Protein AF-A0A7Y4ZC62-F1 (afdb_monomer)

Structure (mmCIF, N/CA/C/O backbone):
data_AF-A0A7Y4ZC62-F1
#
_entry.id   AF-A0A7Y4ZC62-F1
#
loop_
_atom_site.group_PDB
_atom_site.id
_atom_site.type_symbol
_atom_site.label_atom_id
_atom_site.label_alt_id
_atom_site.label_comp_id
_atom_site.label_asym_id
_atom_site.label_entity_id
_atom_site.label_seq_id
_atom_site.pdbx_PDB_ins_code
_atom_site.Cartn_x
_atom_site.Cartn_y
_atom_site.Cartn_z
_atom_site.occupancy
_atom_site.B_iso_or_equiv
_atom_site.auth_seq_id
_atom_site.auth_comp_id
_atom_site.auth_asym_id
_atom_site.auth_atom_id
_atom_site.pdbx_PDB_model_num
ATOM 1 N N . MET A 1 1 ? 10.722 -0.224 -22.841 1.00 45.53 1 MET A N 1
ATOM 2 C CA . MET A 1 1 ? 11.298 -1.359 -22.096 1.00 45.53 1 MET A CA 1
ATOM 3 C C . MET A 1 1 ? 10.128 -2.051 -21.439 1.00 45.53 1 MET A C 1
ATOM 5 O O . MET A 1 1 ? 9.273 -1.354 -20.918 1.00 45.53 1 MET A O 1
ATOM 9 N N . GLY A 1 2 ? 9.984 -3.354 -21.665 1.00 55.03 2 GLY A N 1
ATOM 10 C CA . GLY A 1 2 ? 8.798 -4.094 -21.249 1.00 55.03 2 GLY A CA 1
ATOM 11 C C . GLY A 1 2 ? 8.825 -4.374 -19.753 1.00 55.03 2 GLY A C 1
ATOM 12 O O . GLY A 1 2 ? 9.871 -4.755 -19.238 1.00 55.03 2 GLY A O 1
ATOM 13 N N . TYR A 1 3 ? 7.675 -4.136 -19.126 1.00 63.03 3 TYR A N 1
ATOM 14 C CA . TYR A 1 3 ? 7.129 -4.804 -17.946 1.00 63.03 3 TYR A CA 1
ATOM 15 C C . TYR A 1 3 ? 7.927 -6.051 -17.520 1.00 63.03 3 TYR A C 1
ATOM 17 O O . TYR A 1 3 ? 8.081 -6.982 -18.310 1.00 63.03 3 TYR A O 1
ATOM 25 N N . ASP A 1 4 ? 8.459 -6.042 -16.295 1.00 78.12 4 ASP A N 1
ATOM 26 C CA . ASP A 1 4 ? 9.031 -7.238 -15.670 1.00 78.12 4 ASP A CA 1
ATOM 27 C C . ASP A 1 4 ? 8.012 -7.790 -14.669 1.00 78.12 4 ASP A C 1
ATOM 29 O O . ASP A 1 4 ? 8.010 -7.433 -13.485 1.00 78.12 4 ASP A O 1
ATOM 33 N N . ASP A 1 5 ? 7.109 -8.636 -15.173 1.00 83.75 5 ASP A N 1
ATOM 34 C CA . ASP A 1 5 ? 6.061 -9.327 -14.415 1.00 83.75 5 ASP A CA 1
ATOM 35 C C . ASP A 1 5 ? 6.651 -9.963 -13.151 1.00 83.75 5 ASP A C 1
ATOM 37 O O . ASP A 1 5 ? 6.069 -9.868 -12.074 1.00 83.75 5 ASP A O 1
ATOM 41 N N . ALA A 1 6 ? 7.858 -10.533 -13.246 1.00 89.19 6 ALA A N 1
ATOM 42 C CA . ALA A 1 6 ? 8.510 -11.214 -12.134 1.00 89.19 6 ALA A CA 1
ATOM 43 C C . ALA A 1 6 ? 8.927 -10.246 -11.015 1.00 89.19 6 ALA A C 1
ATOM 45 O O . ALA A 1 6 ? 8.938 -10.617 -9.835 1.00 89.19 6 ALA A O 1
ATOM 46 N N . VAL A 1 7 ? 9.265 -8.994 -11.345 1.00 89.56 7 VAL A N 1
ATOM 47 C CA . VAL A 1 7 ? 9.499 -7.954 -10.333 1.00 89.56 7 VAL A CA 1
ATOM 48 C C . VAL A 1 7 ? 8.198 -7.620 -9.619 1.00 89.56 7 VAL A C 1
ATOM 50 O O . VAL A 1 7 ? 8.184 -7.598 -8.390 1.00 89.56 7 VAL A O 1
ATOM 53 N N . ILE A 1 8 ? 7.106 -7.412 -10.349 1.00 91.31 8 ILE A N 1
ATOM 54 C CA . ILE A 1 8 ? 5.817 -7.050 -9.747 1.00 91.31 8 ILE A CA 1
ATOM 55 C C . ILE A 1 8 ? 5.265 -8.187 -8.901 1.00 91.31 8 ILE A C 1
ATOM 57 O O . ILE A 1 8 ? 4.900 -7.952 -7.753 1.00 91.31 8 ILE A O 1
ATOM 61 N N . GLU A 1 9 ? 5.289 -9.420 -9.401 1.00 92.81 9 GLU A N 1
ATOM 62 C CA . GLU A 1 9 ? 4.885 -10.603 -8.642 1.00 92.81 9 GLU A CA 1
ATOM 63 C C . GLU A 1 9 ? 5.671 -10.721 -7.330 1.00 92.81 9 GLU A C 1
ATOM 65 O O . GLU A 1 9 ? 5.086 -10.963 -6.273 1.00 92.81 9 GLU A O 1
ATOM 70 N N . ARG A 1 10 ? 6.990 -10.471 -7.354 1.00 94.19 10 ARG A N 1
ATOM 71 C CA . ARG A 1 10 ? 7.823 -10.457 -6.141 1.00 94.19 10 ARG A CA 1
ATOM 72 C C . ARG A 1 10 ? 7.401 -9.355 -5.167 1.00 94.19 10 ARG A C 1
ATOM 74 O O . ARG A 1 10 ? 7.325 -9.610 -3.961 1.00 94.19 10 ARG A O 1
ATOM 81 N N . ILE A 1 11 ? 7.148 -8.145 -5.668 1.00 95.31 11 ILE A N 1
ATOM 82 C CA . ILE A 1 11 ? 6.700 -7.007 -4.855 1.00 95.31 11 ILE A CA 1
ATOM 83 C C . ILE A 1 11 ? 5.340 -7.312 -4.224 1.00 95.31 11 ILE A C 1
ATOM 85 O O . ILE A 1 11 ? 5.209 -7.210 -3.005 1.00 95.31 11 ILE A O 1
ATOM 89 N N . LEU A 1 12 ? 4.360 -7.756 -5.014 1.00 96.38 12 LEU A N 1
ATOM 90 C CA . LEU A 1 12 ? 3.009 -8.076 -4.552 1.00 96.38 12 LEU A CA 1
ATOM 91 C C . LEU A 1 12 ? 3.003 -9.238 -3.557 1.00 96.38 12 LEU A C 1
ATOM 93 O O . LEU A 1 12 ? 2.353 -9.144 -2.518 1.00 96.38 12 LEU A O 1
ATOM 97 N N . ALA A 1 13 ? 3.790 -10.291 -3.792 1.00 97.12 13 ALA A N 1
ATOM 98 C CA . ALA A 1 13 ? 3.932 -11.392 -2.841 1.00 97.12 13 ALA A CA 1
ATOM 99 C C . ALA A 1 13 ? 4.474 -10.906 -1.488 1.00 97.12 13 ALA A C 1
ATOM 101 O O . ALA A 1 13 ? 4.008 -11.327 -0.422 1.00 97.12 13 ALA A O 1
ATOM 102 N N . LYS A 1 14 ? 5.450 -9.991 -1.504 1.00 98.06 14 LYS A N 1
ATOM 103 C CA . LYS A 1 14 ? 6.031 -9.460 -0.272 1.00 98.06 14 LYS A CA 1
ATOM 104 C C . LYS A 1 14 ? 5.110 -8.461 0.430 1.00 98.06 14 LYS A C 1
ATOM 106 O O . LYS A 1 14 ? 5.017 -8.517 1.655 1.00 98.06 14 LYS A O 1
ATOM 111 N N . VAL A 1 15 ? 4.388 -7.629 -0.319 1.00 97.94 15 VAL A N 1
ATOM 112 C CA . VAL A 1 15 ? 3.308 -6.778 0.204 1.00 97.94 15 VAL A CA 1
ATOM 113 C C . VAL A 1 15 ? 2.241 -7.637 0.870 1.00 97.94 15 VAL A C 1
ATOM 115 O O . VAL A 1 15 ? 1.927 -7.395 2.032 1.00 97.94 15 VAL A O 1
ATOM 118 N N . GLY A 1 16 ? 1.775 -8.696 0.204 1.00 98.06 16 GLY A N 1
ATOM 119 C CA . GLY A 1 16 ? 0.831 -9.656 0.770 1.00 98.06 16 GLY A CA 1
ATOM 120 C C . GLY A 1 16 ? 1.341 -10.284 2.066 1.00 98.06 16 GLY A C 1
ATOM 121 O O . GLY A 1 16 ? 0.607 -10.371 3.044 1.00 98.06 16 GLY A O 1
ATOM 122 N N . SER A 1 17 ? 2.628 -10.638 2.136 1.00 98.25 17 SER A N 1
ATOM 123 C CA . SER A 1 17 ? 3.241 -11.145 3.370 1.00 98.25 17 SER A CA 1
ATOM 124 C C . SER A 1 17 ? 3.285 -10.113 4.505 1.00 98.25 17 SER A C 1
ATOM 126 O O . SER A 1 17 ? 3.113 -10.506 5.656 1.00 98.25 17 SER A O 1
ATOM 128 N N . ILE A 1 18 ? 3.540 -8.830 4.222 1.00 98.19 18 ILE A N 1
ATOM 129 C CA . ILE A 1 18 ? 3.570 -7.756 5.237 1.00 98.19 18 ILE A CA 1
ATOM 130 C C . ILE A 1 18 ? 2.152 -7.426 5.717 1.00 98.19 18 ILE A C 1
ATOM 132 O O . ILE A 1 18 ? 1.935 -7.208 6.913 1.00 98.19 18 ILE A O 1
ATOM 136 N N . ALA A 1 19 ? 1.206 -7.405 4.779 1.00 97.56 19 ALA A N 1
ATOM 137 C CA . ALA A 1 19 ? -0.202 -7.099 4.984 1.00 97.56 19 ALA A CA 1
ATOM 138 C C . ALA A 1 19 ? -1.028 -8.303 5.465 1.00 97.56 19 ALA A C 1
ATOM 140 O O . ALA A 1 19 ? -2.215 -8.148 5.729 1.00 97.56 19 ALA A O 1
ATOM 141 N N . ASN A 1 20 ? -0.417 -9.478 5.654 1.00 97.44 20 ASN A N 1
ATOM 142 C CA . ASN A 1 20 ? -1.049 -10.629 6.297 1.00 97.44 20 ASN A CA 1
ATOM 143 C C . ASN A 1 20 ? -1.225 -10.379 7.808 1.00 97.44 20 ASN A C 1
ATOM 145 O O . ASN A 1 20 ? -0.515 -10.938 8.647 1.00 97.44 20 ASN A O 1
ATOM 149 N N . ARG A 1 21 ? -2.142 -9.470 8.146 1.00 96.62 21 ARG A N 1
ATOM 150 C CA . ARG A 1 21 ? -2.459 -9.015 9.500 1.00 96.62 21 ARG A CA 1
ATOM 151 C C . ARG A 1 21 ? -3.974 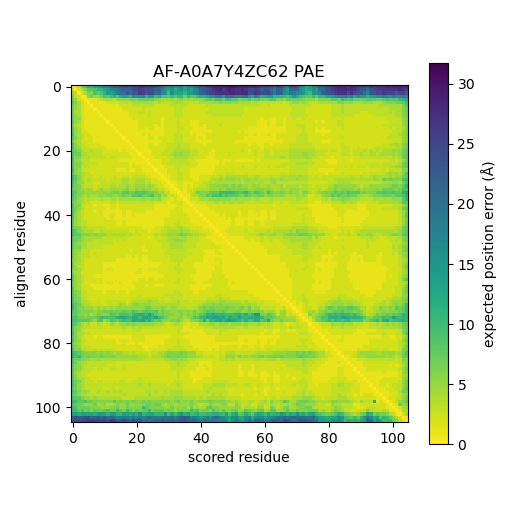-9.019 9.694 1.00 96.62 21 ARG A C 1
ATOM 153 O O . ARG A 1 21 ? -4.685 -8.682 8.752 1.00 96.62 21 ARG A O 1
ATOM 160 N N . PRO A 1 22 ? -4.478 -9.267 10.917 1.00 96.56 22 PRO A N 1
ATOM 161 C CA . PRO A 1 22 ? -5.916 -9.220 11.205 1.00 96.56 22 PRO A CA 1
ATOM 162 C C . PRO A 1 22 ? -6.593 -7.880 10.887 1.00 96.56 22 PRO A C 1
ATOM 164 O O . PRO A 1 22 ? -7.805 -7.834 10.733 1.00 96.56 22 PRO A O 1
ATOM 167 N N . VAL A 1 23 ? -5.828 -6.788 10.792 1.00 96.56 23 VAL A N 1
ATOM 168 C CA . VAL A 1 23 ? -6.337 -5.452 10.448 1.00 96.56 23 VAL A CA 1
ATOM 169 C C . VAL A 1 23 ? -6.682 -5.304 8.956 1.00 96.56 23 VAL A C 1
ATOM 171 O O . VAL A 1 23 ? -7.438 -4.407 8.587 1.00 96.56 23 VAL A O 1
ATOM 174 N N . VAL A 1 24 ? -6.155 -6.174 8.088 1.00 98.00 24 VAL A N 1
ATOM 175 C CA . VAL A 1 24 ? -6.363 -6.128 6.634 1.00 98.00 24 VAL A CA 1
ATOM 176 C C . VAL A 1 24 ? -7.498 -7.067 6.244 1.00 98.00 24 VAL A C 1
ATOM 178 O O . VAL A 1 24 ? -7.521 -8.232 6.637 1.00 98.00 24 VAL A O 1
ATOM 181 N N . ARG A 1 25 ? -8.440 -6.550 5.459 1.00 97.88 25 ARG A N 1
ATOM 182 C CA . ARG A 1 25 ? -9.557 -7.307 4.893 1.00 97.88 25 ARG A CA 1
ATOM 183 C C . ARG A 1 25 ? -9.169 -7.950 3.569 1.00 97.88 25 ARG A C 1
ATOM 185 O O . ARG A 1 25 ? -9.384 -9.140 3.369 1.00 97.88 25 ARG A O 1
ATOM 192 N N . ASP A 1 26 ? -8.617 -7.142 2.672 1.00 97.62 26 ASP A N 1
ATOM 193 C CA . ASP A 1 26 ? -8.222 -7.548 1.331 1.00 97.62 26 ASP A CA 1
ATOM 194 C C . ASP A 1 26 ? -7.170 -6.578 0.758 1.00 97.62 26 ASP A C 1
ATOM 196 O O . ASP A 1 26 ? -6.908 -5.504 1.314 1.00 97.62 26 ASP A O 1
ATOM 200 N N . ILE A 1 27 ? -6.528 -7.010 -0.325 1.00 97.75 27 ILE A N 1
ATOM 201 C CA . ILE A 1 27 ? -5.515 -6.255 -1.060 1.00 97.75 27 ILE A CA 1
ATOM 202 C C . ILE A 1 27 ? -5.933 -6.272 -2.526 1.00 97.75 27 ILE A C 1
ATOM 204 O O . ILE A 1 27 ? -6.209 -7.339 -3.074 1.00 97.75 27 ILE A O 1
ATOM 208 N N . GLU A 1 28 ? -5.953 -5.102 -3.149 1.00 97.50 28 GLU A N 1
ATOM 209 C CA . GLU A 1 28 ? -6.165 -4.941 -4.584 1.00 97.50 28 GLU A CA 1
ATOM 210 C C . GLU A 1 28 ? -4.898 -4.355 -5.206 1.00 97.50 28 GLU A C 1
ATOM 212 O O . GLU A 1 28 ? -4.243 -3.494 -4.613 1.00 97.50 28 GLU A O 1
ATOM 217 N N . ASP A 1 29 ? -4.572 -4.778 -6.419 1.00 94.88 29 ASP A N 1
ATOM 218 C CA . ASP A 1 29 ? -3.475 -4.218 -7.193 1.00 94.88 29 ASP A 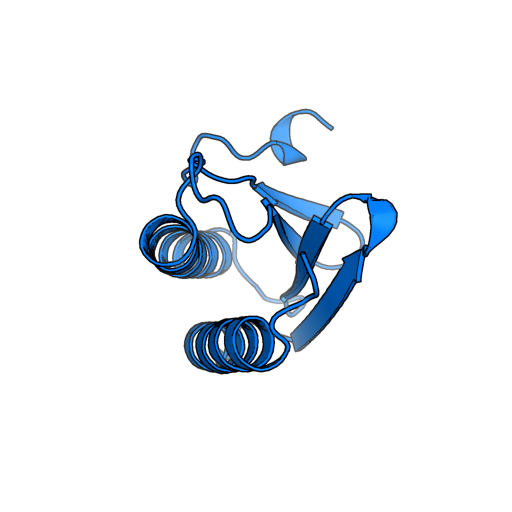CA 1
ATOM 219 C C . ASP A 1 29 ? -3.899 -3.929 -8.634 1.00 94.88 29 ASP A C 1
ATOM 221 O O . ASP A 1 29 ? -4.826 -4.527 -9.185 1.00 94.88 29 ASP A O 1
ATOM 225 N N . HIS A 1 30 ? -3.243 -2.941 -9.231 1.00 93.44 30 HIS A N 1
ATOM 226 C CA . HIS A 1 30 ? -3.436 -2.584 -10.624 1.00 93.44 30 HIS A CA 1
ATOM 227 C C . HIS A 1 30 ? -2.148 -2.006 -11.190 1.00 93.44 30 HIS A C 1
ATOM 229 O O . HIS A 1 30 ? -1.621 -1.028 -10.664 1.00 93.44 30 HIS A O 1
ATOM 235 N N . TYR A 1 31 ? -1.671 -2.562 -12.299 1.00 91.44 31 TYR A N 1
ATOM 236 C CA . TYR A 1 31 ? -0.550 -1.987 -13.027 1.00 91.44 31 TYR A CA 1
ATOM 237 C C . TYR A 1 31 ? -1.031 -1.186 -14.242 1.00 91.44 31 TYR A C 1
ATOM 239 O O . TYR A 1 31 ? -1.609 -1.727 -15.190 1.00 91.44 31 TYR A O 1
ATOM 247 N N . ALA A 1 32 ? -0.771 0.120 -14.219 1.00 89.19 32 ALA A N 1
ATOM 248 C CA . ALA A 1 32 ? -1.137 1.059 -15.264 1.00 89.19 32 ALA A CA 1
ATOM 249 C C . ALA A 1 32 ? 0.008 1.210 -16.278 1.00 89.19 32 ALA A C 1
ATOM 251 O O . ALA A 1 32 ? 0.855 2.094 -16.160 1.00 89.19 32 ALA A O 1
ATOM 252 N N . VAL A 1 33 ? -0.006 0.379 -17.326 1.00 85.12 33 VAL A N 1
ATOM 253 C CA . VAL A 1 33 ? 1.052 0.301 -18.360 1.00 85.12 33 VAL A CA 1
ATOM 254 C C . VAL A 1 33 ? 1.406 1.662 -18.977 1.00 85.12 33 VAL A C 1
ATOM 256 O O . VAL A 1 33 ? 2.567 1.922 -19.269 1.00 85.12 33 VAL A O 1
ATOM 259 N N . TYR A 1 34 ? 0.423 2.548 -19.176 1.00 83.88 34 TYR A N 1
ATOM 260 C CA . TYR A 1 34 ? 0.657 3.865 -19.785 1.00 83.88 34 TYR A CA 1
ATOM 261 C C . TYR A 1 34 ? 1.479 4.811 -18.893 1.00 83.88 34 TYR A C 1
ATOM 263 O O . TYR A 1 34 ? 2.216 5.650 -19.406 1.00 83.88 34 TYR A O 1
ATOM 271 N N . PHE A 1 35 ? 1.343 4.683 -17.571 1.00 84.31 35 PHE A N 1
ATOM 272 C CA . PHE A 1 35 ? 2.041 5.516 -16.588 1.00 84.31 35 PHE A CA 1
ATOM 273 C C . PHE A 1 35 ? 3.256 4.824 -15.977 1.00 84.31 35 PHE A C 1
ATOM 275 O O . PHE A 1 35 ? 3.988 5.468 -15.230 1.00 84.31 35 PHE A O 1
ATOM 282 N N . ASP A 1 36 ? 3.456 3.545 -16.307 1.00 89.12 36 ASP A N 1
ATOM 283 C CA . A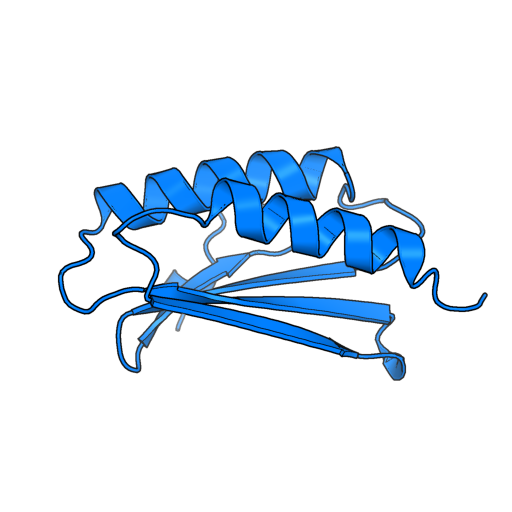SP A 1 36 ? 4.465 2.692 -15.694 1.00 89.12 36 ASP A CA 1
ATOM 284 C C . ASP A 1 36 ? 4.355 2.746 -14.162 1.00 89.12 36 ASP A C 1
ATOM 286 O O . ASP A 1 36 ? 5.290 3.109 -13.447 1.00 89.12 36 ASP A O 1
ATOM 290 N N . GLU A 1 37 ? 3.136 2.498 -13.669 1.00 92.19 37 GLU A N 1
ATOM 291 C CA . GLU A 1 37 ? 2.773 2.676 -12.265 1.00 92.19 37 GLU A CA 1
ATOM 292 C C . GLU A 1 37 ? 2.045 1.449 -11.702 1.00 92.19 37 GLU A C 1
ATOM 294 O O . GLU A 1 37 ? 1.044 0.995 -12.257 1.00 92.19 37 GLU A O 1
ATOM 299 N N . LEU A 1 38 ? 2.528 0.938 -10.570 1.00 94.88 38 LEU A N 1
ATOM 300 C CA . LEU A 1 38 ? 1.880 -0.095 -9.770 1.00 94.88 38 LEU A CA 1
ATOM 301 C C . LEU A 1 38 ? 1.051 0.544 -8.648 1.00 94.88 38 LEU A C 1
ATOM 303 O O . LEU A 1 38 ? 1.593 1.027 -7.653 1.00 94.88 38 LEU A O 1
ATOM 307 N N . GLY A 1 39 ? -0.269 0.509 -8.784 1.00 96.69 39 GLY A N 1
ATOM 308 C CA . GLY A 1 39 ? -1.205 0.853 -7.721 1.00 96.69 39 GLY A CA 1
ATOM 309 C C . GLY A 1 39 ? -1.444 -0.333 -6.791 1.00 96.69 39 GLY A C 1
ATOM 310 O O . GLY A 1 39 ? -1.754 -1.429 -7.249 1.00 96.69 39 GLY A O 1
ATOM 311 N N . ILE A 1 40 ? -1.331 -0.101 -5.485 1.00 98.12 40 ILE A N 1
ATOM 312 C CA . ILE A 1 40 ? -1.594 -1.073 -4.422 1.00 98.12 40 ILE A CA 1
ATOM 313 C C . ILE A 1 40 ? -2.606 -0.452 -3.465 1.00 98.12 40 ILE A C 1
ATOM 315 O O . ILE A 1 40 ? -2.361 0.616 -2.903 1.00 98.12 40 ILE A O 1
ATOM 319 N N . THR A 1 41 ? -3.730 -1.127 -3.250 1.00 98.38 41 THR A N 1
ATOM 320 C CA . THR A 1 41 ? -4.764 -0.713 -2.300 1.00 98.38 41 THR A CA 1
ATOM 321 C C . THR A 1 41 ? -4.874 -1.732 -1.177 1.00 98.38 41 THR A C 1
ATOM 323 O O . THR A 1 41 ? -5.137 -2.907 -1.410 1.00 98.38 41 THR A O 1
ATOM 326 N N . ILE A 1 42 ? -4.698 -1.268 0.058 1.00 98.38 42 ILE A N 1
ATOM 327 C CA . ILE A 1 42 ? -4.930 -2.046 1.274 1.00 98.38 42 ILE A CA 1
ATOM 328 C C . ILE A 1 42 ? -6.295 -1.660 1.829 1.00 98.38 42 ILE A C 1
ATOM 330 O O . ILE A 1 42 ? -6.487 -0.529 2.289 1.00 98.38 42 ILE A O 1
ATOM 334 N N . ASN A 1 43 ? -7.235 -2.597 1.813 1.00 98.25 43 ASN A N 1
ATOM 335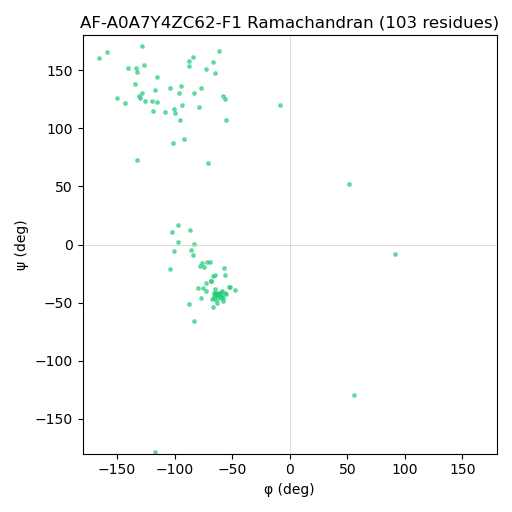 C CA . ASN A 1 43 ? -8.544 -2.407 2.414 1.00 98.25 43 ASN A CA 1
ATOM 336 C C . ASN A 1 43 ? -8.528 -2.953 3.846 1.00 98.25 43 ASN A C 1
ATOM 338 O O . ASN A 1 43 ? -8.261 -4.130 4.081 1.00 98.25 43 ASN A O 1
ATOM 342 N N . LEU A 1 44 ? -8.799 -2.085 4.816 1.00 98.44 44 LEU A N 1
ATOM 343 C CA . LEU A 1 44 ? -8.793 -2.417 6.239 1.00 98.44 44 LEU A CA 1
ATOM 344 C C . LEU A 1 44 ? -10.150 -2.954 6.700 1.00 98.44 44 LEU A C 1
ATOM 346 O O . LEU A 1 44 ? -11.197 -2.590 6.154 1.00 98.44 44 LEU A O 1
ATOM 350 N N . ASN A 1 45 ? -10.124 -3.764 7.755 1.00 97.62 45 ASN A N 1
ATOM 351 C CA . ASN A 1 45 ? -11.322 -4.153 8.493 1.00 97.62 45 ASN A CA 1
ATOM 352 C C . ASN A 1 45 ? -11.945 -2.954 9.224 1.00 97.62 45 ASN A C 1
ATOM 354 O O . ASN A 1 45 ? -11.279 -1.961 9.527 1.00 97.62 45 ASN A O 1
ATOM 358 N N . ASP A 1 46 ? -13.240 -3.039 9.519 1.00 95.31 46 ASP A N 1
ATOM 359 C CA . ASP A 1 46 ? -14.010 -1.935 10.098 1.00 95.31 46 ASP A CA 1
ATOM 360 C C . ASP A 1 46 ? -13.542 -1.561 11.511 1.00 95.31 46 ASP A C 1
ATOM 362 O O . ASP A 1 46 ? -13.671 -0.403 11.913 1.00 95.31 46 ASP A O 1
ATOM 366 N N . GLU A 1 47 ? -12.955 -2.518 12.224 1.00 95.56 47 GLU A N 1
ATOM 367 C CA . GLU A 1 47 ? -12.434 -2.406 13.585 1.00 95.56 47 GLU A CA 1
ATOM 368 C C . GLU A 1 47 ? -10.992 -1.881 13.641 1.00 95.56 47 GLU A C 1
ATOM 370 O O . GLU A 1 47 ? -10.482 -1.640 14.733 1.00 95.56 47 GLU A O 1
ATOM 375 N N . ALA A 1 48 ? -10.343 -1.689 12.485 1.00 96.50 48 ALA A N 1
ATOM 376 C CA . ALA A 1 48 ? -8.972 -1.204 12.404 1.00 96.50 48 ALA A CA 1
ATOM 377 C C . ALA A 1 48 ? -8.799 0.138 13.125 1.00 96.50 48 ALA A C 1
ATOM 379 O O . ALA A 1 48 ? -9.477 1.126 12.823 1.00 96.50 48 ALA A O 1
ATOM 380 N N . THR A 1 49 ? -7.855 0.186 14.059 1.00 96.00 49 THR A N 1
ATOM 381 C CA . THR A 1 49 ? -7.500 1.414 14.769 1.00 96.00 49 THR A CA 1
ATOM 382 C C . THR A 1 49 ? -6.510 2.255 13.970 1.00 96.00 49 THR A C 1
ATOM 384 O O . THR A 1 49 ? -5.817 1.772 13.072 1.00 96.00 49 THR A O 1
ATOM 387 N N . GLU A 1 50 ? -6.409 3.539 14.324 1.00 94.31 50 GLU A N 1
ATOM 388 C CA . GLU A 1 50 ? -5.449 4.445 13.692 1.00 94.31 50 GLU A CA 1
ATOM 389 C C . GLU A 1 50 ? -4.000 3.963 13.843 1.00 94.31 50 GLU A C 1
ATOM 391 O O . GLU A 1 50 ? -3.222 4.017 12.895 1.00 94.31 50 GLU A O 1
ATOM 396 N N . MET A 1 51 ? -3.662 3.444 15.021 1.00 96.38 51 MET A N 1
ATOM 397 C CA . MET A 1 51 ? -2.329 2.934 15.323 1.00 96.38 51 MET A CA 1
ATOM 398 C C . MET A 1 51 ? -1.980 1.716 14.460 1.00 96.38 51 MET A C 1
ATOM 400 O O . MET A 1 51 ? -0.921 1.695 13.840 1.00 96.38 51 MET A O 1
ATOM 404 N N . GLU A 1 52 ? -2.885 0.739 14.350 1.00 96.69 52 GLU A N 1
ATOM 405 C CA . GLU A 1 52 ? -2.622 -0.499 13.603 1.00 96.69 52 GLU A CA 1
ATOM 406 C C . GLU A 1 52 ? -2.395 -0.247 12.111 1.00 96.69 52 GLU A C 1
ATOM 408 O O . GLU A 1 52 ? -1.485 -0.830 11.513 1.00 96.69 52 GLU A O 1
ATOM 413 N N . TRP A 1 53 ? -3.200 0.622 11.485 1.00 95.75 53 TRP A N 1
ATOM 414 C CA . TRP A 1 53 ? -2.994 0.902 10.066 1.00 95.75 53 TRP A CA 1
ATOM 415 C C . TRP A 1 53 ? -1.750 1.758 9.828 1.00 95.75 53 TRP A C 1
ATOM 417 O O . TRP A 1 53 ? -1.090 1.566 8.809 1.00 95.75 53 TRP A O 1
ATOM 427 N N . GLN A 1 54 ? -1.395 2.668 10.744 1.00 97.19 54 GLN A N 1
ATOM 428 C CA . GLN A 1 54 ? -0.162 3.452 10.628 1.00 97.19 54 GLN A CA 1
ATOM 429 C C . GLN A 1 54 ? 1.081 2.568 10.751 1.00 97.19 54 GLN A C 1
ATOM 431 O O . GLN A 1 54 ? 2.008 2.728 9.960 1.00 97.19 54 GLN A O 1
ATOM 436 N N . GLU A 1 55 ? 1.094 1.609 11.679 1.00 97.69 55 GLU A N 1
ATOM 437 C CA . GLU A 1 55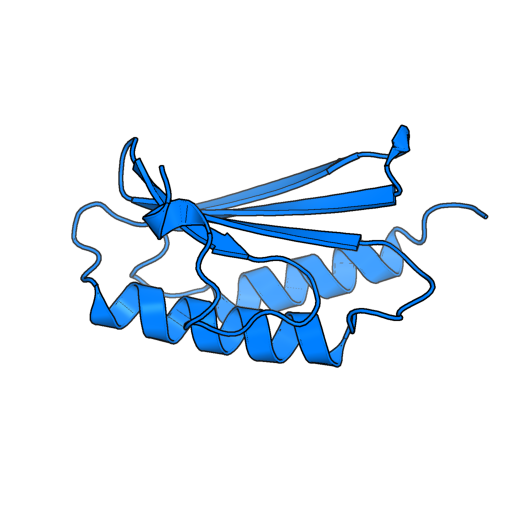 ? 2.175 0.622 11.791 1.00 97.69 55 GLU A CA 1
ATOM 438 C C . GLU A 1 55 ? 2.304 -0.214 10.513 1.00 97.69 55 GLU A C 1
ATOM 440 O O . GLU A 1 55 ? 3.398 -0.350 9.964 1.00 97.69 55 GLU A O 1
ATOM 445 N N . LEU A 1 56 ? 1.180 -0.707 9.977 1.00 98.06 56 LEU A N 1
ATOM 446 C CA . LEU A 1 56 ? 1.166 -1.403 8.690 1.00 98.06 56 LEU A CA 1
ATOM 447 C C . LEU A 1 56 ? 1.701 -0.518 7.552 1.00 98.06 56 LEU A C 1
ATOM 449 O O . LEU A 1 56 ? 2.505 -0.977 6.741 1.00 98.06 56 LEU A O 1
ATOM 453 N N . ALA A 1 57 ? 1.276 0.745 7.493 1.00 97.94 57 ALA A N 1
ATOM 454 C CA . ALA A 1 57 ? 1.726 1.695 6.483 1.00 97.94 57 ALA A CA 1
ATOM 455 C C . ALA A 1 57 ? 3.239 1.916 6.560 1.00 97.94 57 ALA A C 1
ATOM 457 O O . ALA A 1 57 ? 3.906 1.888 5.534 1.00 97.94 57 ALA A O 1
ATOM 458 N N . ILE A 1 58 ? 3.794 2.089 7.762 1.00 98.38 58 ILE A N 1
ATOM 459 C CA . ILE A 1 58 ? 5.237 2.257 7.968 1.00 98.38 58 ILE A CA 1
ATOM 460 C C . ILE A 1 58 ? 6.005 1.050 7.420 1.00 98.38 58 ILE A C 1
ATOM 462 O O . ILE A 1 58 ? 6.977 1.229 6.686 1.00 98.38 58 ILE A O 1
ATOM 466 N N . ASP A 1 59 ? 5.556 -0.169 7.718 1.00 98.38 59 ASP A N 1
ATOM 467 C CA . ASP A 1 59 ? 6.222 -1.385 7.246 1.00 98.38 59 ASP A CA 1
ATOM 4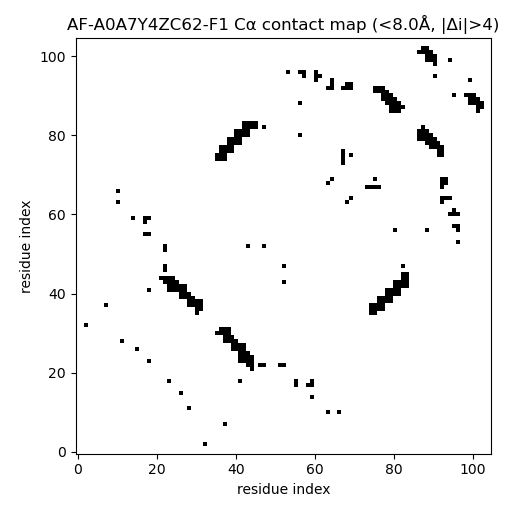68 C C . ASP A 1 59 ? 6.169 -1.526 5.718 1.00 98.38 59 ASP A C 1
ATOM 470 O O . ASP A 1 59 ? 7.176 -1.865 5.087 1.00 98.38 59 ASP A O 1
ATOM 474 N N . LEU A 1 60 ? 5.021 -1.213 5.110 1.00 98.38 60 LEU A N 1
ATOM 475 C CA . LEU A 1 60 ? 4.858 -1.210 3.656 1.00 98.38 60 LEU A CA 1
ATOM 476 C C . LEU A 1 60 ? 5.715 -0.131 2.988 1.00 98.38 60 LEU A C 1
ATOM 478 O O . LEU A 1 60 ? 6.391 -0.420 2.004 1.00 98.38 60 LEU A O 1
ATOM 482 N N . LEU A 1 61 ? 5.745 1.086 3.535 1.00 98.00 61 LEU A N 1
ATOM 483 C CA . LEU A 1 61 ? 6.553 2.190 3.014 1.00 98.00 61 LEU A CA 1
ATOM 484 C C . LEU A 1 61 ? 8.045 1.887 3.101 1.00 98.00 61 LEU A C 1
ATOM 486 O O . LEU A 1 61 ? 8.775 2.129 2.144 1.00 98.00 61 LEU A O 1
ATOM 490 N N . ASN A 1 62 ? 8.507 1.323 4.218 1.00 97.69 62 ASN A N 1
ATOM 491 C CA . ASN A 1 62 ? 9.903 0.918 4.375 1.00 97.69 62 ASN A CA 1
ATOM 492 C C . ASN A 1 62 ? 10.301 -0.132 3.333 1.00 97.69 62 ASN A C 1
ATOM 494 O O . ASN A 1 62 ? 11.389 -0.057 2.762 1.00 97.69 62 ASN A O 1
ATOM 498 N N . PHE A 1 63 ? 9.422 -1.101 3.071 1.00 98.00 63 PHE A N 1
ATOM 499 C CA . PHE A 1 63 ? 9.649 -2.112 2.046 1.00 98.00 63 PHE A CA 1
ATOM 500 C C . PHE A 1 63 ? 9.659 -1.511 0.633 1.00 98.00 63 PHE A C 1
ATOM 502 O O . PHE A 1 63 ? 10.639 -1.680 -0.093 1.00 98.00 63 PHE A O 1
ATOM 509 N N . LEU A 1 64 ? 8.609 -0.777 0.259 1.00 96.62 64 LEU A N 1
ATOM 510 C CA . LEU A 1 64 ? 8.453 -0.209 -1.080 1.00 96.62 64 LEU A CA 1
ATOM 511 C C . LEU A 1 64 ? 9.562 0.795 -1.406 1.00 96.62 64 LEU A C 1
ATOM 513 O O . LEU A 1 64 ? 10.140 0.720 -2.481 1.00 96.62 64 LEU A O 1
ATOM 517 N N . ASN A 1 65 ? 9.937 1.670 -0.469 1.00 96.19 65 ASN A N 1
ATOM 518 C CA . ASN A 1 65 ? 11.042 2.612 -0.672 1.00 96.19 65 ASN A CA 1
ATOM 519 C C . ASN A 1 65 ? 12.409 1.928 -0.790 1.00 96.19 65 ASN A C 1
ATOM 521 O O . ASN A 1 65 ? 13.316 2.484 -1.407 1.00 96.19 65 ASN A O 1
ATOM 525 N N . LYS A 1 66 ? 12.582 0.751 -0.181 1.00 94.88 66 LYS A N 1
ATOM 526 C CA . LYS A 1 66 ? 13.825 -0.017 -0.282 1.00 94.88 66 LYS A CA 1
ATOM 527 C C . LYS A 1 66 ? 13.933 -0.737 -1.624 1.00 94.88 66 LYS A C 1
ATOM 529 O O . LYS A 1 66 ? 15.002 -0.719 -2.225 1.00 94.88 66 LYS A O 1
ATOM 534 N N . GLU A 1 67 ? 12.862 -1.392 -2.062 1.00 93.88 67 GLU A N 1
ATOM 535 C CA . GLU A 1 67 ? 12.867 -2.161 -3.313 1.00 93.88 67 GLU A CA 1
ATOM 536 C C . GLU A 1 67 ? 12.713 -1.273 -4.550 1.00 93.88 67 GLU A C 1
ATOM 538 O O . GLU A 1 67 ? 13.326 -1.533 -5.581 1.00 93.88 67 GLU A O 1
ATOM 543 N N . LEU A 1 68 ? 11.895 -0.227 -4.444 1.00 92.19 68 LEU A N 1
ATOM 544 C CA . LEU A 1 68 ? 11.546 0.701 -5.515 1.00 92.19 68 LEU A CA 1
ATOM 545 C C . LEU A 1 68 ? 11.669 2.137 -4.984 1.00 92.19 68 LEU A C 1
ATOM 547 O O . LEU A 1 68 ? 10.661 2.802 -4.710 1.00 92.19 68 LEU A O 1
ATOM 551 N N . PRO A 1 69 ? 12.906 2.628 -4.789 1.00 89.94 69 PRO A N 1
ATOM 552 C CA . PRO A 1 69 ? 13.137 3.990 -4.329 1.00 89.94 69 PRO A CA 1
ATOM 553 C C . PRO A 1 69 ? 12.592 5.018 -5.327 1.00 89.94 69 PRO A C 1
ATOM 555 O O . PRO A 1 69 ? 12.298 4.712 -6.482 1.00 89.94 69 PRO A O 1
ATOM 558 N N . LYS A 1 70 ? 12.496 6.276 -4.891 1.00 87.88 70 LYS A N 1
ATOM 559 C CA . LYS A 1 70 ? 11.960 7.379 -5.703 1.00 87.88 70 LYS A CA 1
ATOM 560 C C . LYS A 1 70 ? 12.613 7.524 -7.080 1.00 87.88 70 LYS A C 1
ATOM 562 O O . LYS A 1 70 ? 11.916 7.817 -8.046 1.00 87.88 70 LYS A O 1
ATOM 567 N N . ASP A 1 71 ? 13.917 7.282 -7.151 1.00 88.00 71 ASP A N 1
ATOM 568 C CA . ASP A 1 71 ? 14.710 7.424 -8.373 1.00 88.00 71 ASP A CA 1
ATOM 569 C C . ASP A 1 71 ? 14.913 6.082 -9.103 1.00 88.00 71 ASP A C 1
ATOM 571 O O . ASP A 1 71 ? 15.826 5.954 -9.915 1.00 88.00 71 ASP A O 1
ATOM 575 N N . ASN A 1 72 ? 14.109 5.054 -8.794 1.00 85.50 72 ASN A N 1
ATOM 576 C CA . ASN A 1 72 ? 14.191 3.777 -9.500 1.00 85.50 72 ASN A CA 1
ATOM 577 C C . ASN A 1 72 ? 13.789 3.931 -10.979 1.00 85.50 72 ASN A C 1
ATOM 579 O O . ASN A 1 72 ? 12.918 4.728 -11.322 1.00 85.50 72 ASN A O 1
ATOM 583 N N . GLU A 1 73 ? 14.410 3.129 -11.841 1.00 82.19 73 GLU A N 1
ATOM 584 C CA . GLU A 1 73 ? 14.189 3.162 -13.293 1.00 82.19 73 GLU A CA 1
ATOM 585 C C . GLU A 1 73 ? 13.176 2.107 -13.777 1.00 82.19 73 GLU A C 1
ATOM 587 O O . GLU A 1 73 ? 12.962 1.989 -14.981 1.00 82.19 73 GLU A O 1
ATOM 592 N N . HIS A 1 74 ? 12.579 1.317 -12.871 1.00 79.44 74 HIS A N 1
ATOM 593 C CA . HIS A 1 74 ? 11.669 0.228 -13.234 1.00 79.44 74 HIS A CA 1
ATOM 594 C C . HIS A 1 74 ? 10.247 0.716 -13.475 1.00 79.44 74 HIS A C 1
ATOM 596 O O . HIS A 1 74 ? 9.754 0.569 -14.580 1.00 79.44 74 HIS A O 1
ATOM 602 N N . PHE A 1 75 ? 9.593 1.206 -12.421 1.00 87.31 75 PHE A N 1
ATOM 603 C CA . PHE A 1 75 ? 8.223 1.711 -12.434 1.00 87.31 75 PHE A CA 1
ATOM 604 C C . PHE A 1 75 ? 7.954 2.502 -11.149 1.00 87.31 75 PHE A C 1
ATOM 606 O O . PHE A 1 75 ? 8.643 2.362 -10.131 1.00 87.31 75 PHE A O 1
ATOM 613 N N . ARG A 1 76 ? 6.930 3.353 -11.167 1.00 92.06 76 ARG A N 1
ATOM 614 C CA . ARG A 1 76 ? 6.456 4.067 -9.973 1.00 92.06 76 ARG A CA 1
ATOM 615 C C . ARG A 1 76 ? 5.441 3.228 -9.218 1.00 92.06 76 ARG A C 1
ATOM 617 O O . ARG A 1 76 ? 4.805 2.354 -9.785 1.00 92.06 76 ARG A O 1
ATOM 624 N N . TRP A 1 77 ? 5.250 3.502 -7.937 1.00 95.19 77 TRP A N 1
ATOM 625 C CA . TRP A 1 77 ? 4.200 2.851 -7.162 1.00 95.19 77 TRP A CA 1
ATOM 626 C C . TRP A 1 77 ? 3.314 3.876 -6.471 1.00 95.19 77 TRP A C 1
ATOM 628 O O . TRP A 1 77 ? 3.745 4.9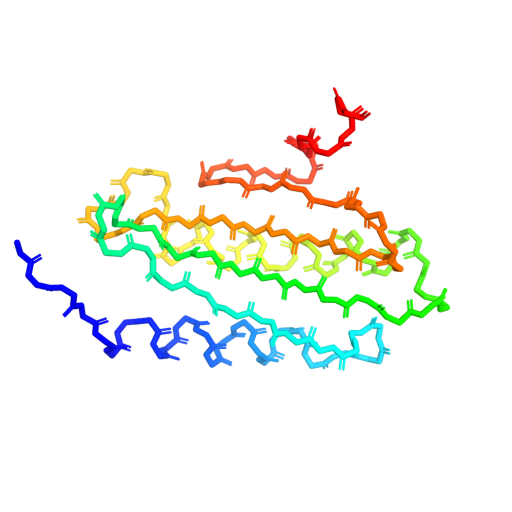87 -6.172 1.00 95.19 77 TRP A O 1
ATOM 638 N N . LEU A 1 78 ? 2.082 3.477 -6.191 1.00 96.50 78 LEU A N 1
ATOM 639 C CA . LEU A 1 78 ? 1.130 4.230 -5.391 1.00 96.50 78 LEU A CA 1
ATOM 640 C C . LEU A 1 78 ? 0.565 3.290 -4.332 1.00 96.50 78 LEU A C 1
ATOM 642 O O . LEU A 1 78 ? 0.053 2.223 -4.662 1.00 96.50 78 LEU A O 1
ATOM 646 N N . LEU A 1 79 ? 0.639 3.689 -3.063 1.00 98.12 79 LEU A N 1
ATOM 647 C CA . LEU A 1 79 ? 0.042 2.948 -1.954 1.00 98.12 79 LEU A CA 1
ATOM 648 C C . LEU A 1 79 ? -1.180 3.702 -1.425 1.00 98.12 79 LEU A C 1
ATOM 650 O O . LEU A 1 79 ? -1.055 4.787 -0.852 1.00 98.12 79 LEU A O 1
ATOM 654 N N . SER A 1 80 ? -2.359 3.107 -1.583 1.00 98.00 80 SER A N 1
ATOM 655 C CA . SER A 1 80 ? -3.611 3.570 -0.990 1.00 98.00 80 SER A CA 1
ATOM 656 C C . SER A 1 80 ? -3.991 2.686 0.194 1.00 98.00 80 SER A C 1
ATOM 658 O O . SER A 1 80 ? -3.937 1.462 0.110 1.00 98.00 80 SER A O 1
ATOM 660 N N . ILE A 1 81 ? -4.397 3.295 1.305 1.00 98.00 81 ILE A N 1
ATOM 661 C CA . ILE A 1 81 ? -4.949 2.582 2.460 1.00 98.00 81 ILE A CA 1
ATOM 662 C C . ILE A 1 81 ? -6.362 3.094 2.690 1.00 98.00 81 ILE A C 1
ATOM 664 O O . ILE A 1 81 ? -6.580 4.298 2.874 1.00 98.00 81 ILE A O 1
ATOM 668 N N . ARG A 1 82 ? -7.328 2.178 2.680 1.00 97.75 82 ARG A N 1
ATOM 669 C CA . ARG A 1 82 ? -8.751 2.485 2.798 1.00 97.75 82 ARG A CA 1
ATOM 670 C C . ARG A 1 82 ? -9.329 1.875 4.061 1.00 97.75 82 ARG A C 1
ATOM 672 O O . ARG A 1 82 ? -9.134 0.699 4.341 1.00 97.75 82 ARG A O 1
ATOM 679 N N . HIS A 1 83 ? -10.093 2.677 4.792 1.00 96.12 83 HIS A N 1
ATOM 680 C CA . HIS A 1 83 ? -10.915 2.230 5.910 1.00 96.12 83 HIS A CA 1
ATOM 681 C C . HIS A 1 83 ? -12.367 2.549 5.579 1.00 96.12 83 HIS A C 1
ATOM 683 O O . HIS A 1 83 ? -12.736 3.719 5.421 1.00 96.12 83 HIS A O 1
ATOM 689 N N . LYS A 1 84 ? -13.196 1.511 5.429 1.00 91.38 84 LYS A N 1
ATOM 690 C CA . LYS A 1 84 ? -14.556 1.645 4.883 1.00 91.38 84 LYS A CA 1
ATOM 691 C C . LYS A 1 84 ? -14.505 2.321 3.505 1.00 91.38 84 LYS A C 1
ATOM 693 O O . LYS A 1 84 ? -13.733 1.929 2.636 1.00 91.38 84 LYS A O 1
ATOM 698 N N . LEU A 1 85 ? -15.313 3.357 3.295 1.00 89.06 85 LEU A N 1
ATOM 699 C CA . LEU A 1 85 ? -15.337 4.124 2.049 1.00 89.06 85 LEU A CA 1
ATOM 700 C C . LEU A 1 85 ? -14.264 5.220 1.995 1.00 89.06 85 LEU A C 1
ATOM 702 O O . LEU A 1 85 ? -14.071 5.820 0.938 1.00 89.06 85 LEU A O 1
ATOM 706 N N . ARG A 1 86 ? -13.562 5.481 3.106 1.00 93.44 86 ARG A N 1
ATOM 707 C CA . ARG A 1 86 ? -12.613 6.586 3.230 1.00 93.44 86 ARG A CA 1
ATOM 708 C C . ARG A 1 86 ? -11.194 6.129 2.920 1.00 93.44 86 ARG A C 1
ATOM 710 O O . ARG A 1 86 ? -10.731 5.108 3.419 1.00 93.44 86 ARG A O 1
ATOM 717 N N . GLN A 1 87 ? -10.478 6.939 2.153 1.00 96.00 87 GLN A N 1
ATOM 718 C CA . GLN A 1 87 ? -9.034 6.820 2.035 1.00 96.00 87 GLN A CA 1
ATOM 719 C C . GLN A 1 87 ? -8.373 7.462 3.259 1.00 96.00 87 GLN A C 1
ATOM 721 O O . GLN A 1 87 ? -8.563 8.648 3.523 1.00 96.00 87 GLN A O 1
ATOM 726 N N . VAL A 1 88 ? -7.648 6.660 4.036 1.00 96.19 88 VAL A N 1
ATOM 727 C CA . VAL A 1 88 ? -6.951 7.096 5.259 1.00 96.19 88 VAL A CA 1
ATOM 728 C C . VAL A 1 88 ? -5.446 7.239 5.042 1.00 96.19 88 VAL A C 1
ATOM 730 O O . VAL A 1 88 ? -4.798 7.991 5.767 1.00 96.19 88 VAL A O 1
ATOM 733 N N . GLY A 1 89 ? -4.904 6.581 4.012 1.00 97.19 89 GLY A N 1
ATOM 734 C CA . GLY A 1 89 ? -3.516 6.696 3.577 1.00 97.19 89 GLY A CA 1
ATOM 735 C C . GLY A 1 89 ? -3.397 6.857 2.062 1.00 97.19 89 GLY A C 1
ATOM 736 O O . GLY A 1 89 ? -4.091 6.180 1.300 1.00 97.19 89 GLY A O 1
ATOM 737 N N . LEU A 1 90 ? -2.513 7.752 1.629 1.00 97.88 90 LEU A N 1
ATOM 738 C CA . LEU A 1 90 ? -2.061 7.863 0.244 1.00 97.88 90 LEU A CA 1
ATOM 739 C C . LEU A 1 90 ? -0.581 8.227 0.230 1.00 97.88 90 LEU A C 1
ATOM 741 O O . LEU A 1 90 ? -0.215 9.264 0.789 1.00 97.88 90 LEU A O 1
ATOM 745 N N . PHE A 1 91 ? 0.232 7.390 -0.409 1.00 97.44 91 PHE A N 1
ATOM 746 C CA . PHE A 1 91 ? 1.682 7.537 -0.422 1.00 97.44 91 PHE A CA 1
ATOM 747 C C . PHE A 1 91 ? 2.287 7.201 -1.784 1.00 97.44 91 PHE A C 1
ATOM 749 O O . PHE A 1 91 ? 1.771 6.355 -2.520 1.00 97.44 91 PHE A O 1
ATOM 756 N N . PHE A 1 92 ? 3.417 7.841 -2.057 1.00 96.06 92 PHE A N 1
ATOM 757 C CA . PHE A 1 92 ? 4.189 7.778 -3.291 1.00 96.06 92 PHE A CA 1
ATOM 758 C C . PHE A 1 92 ? 5.667 7.453 -3.002 1.00 96.06 92 PHE A C 1
ATOM 760 O O . PHE A 1 92 ? 6.105 7.493 -1.848 1.00 96.06 92 PHE A O 1
ATOM 767 N N . PRO A 1 93 ? 6.485 7.177 -4.033 1.00 95.75 93 PRO A N 1
ATOM 768 C CA . PRO A 1 93 ? 7.892 6.856 -3.850 1.00 95.75 93 PRO A CA 1
ATOM 769 C C . PRO A 1 93 ? 8.660 7.967 -3.123 1.00 95.75 93 PRO A C 1
ATOM 771 O O . PRO A 1 93 ? 8.650 9.132 -3.524 1.00 95.75 93 PRO A O 1
ATOM 774 N N . GLY A 1 94 ? 9.367 7.586 -2.060 1.00 94.19 94 GLY A N 1
ATOM 775 C CA . GLY A 1 94 ? 10.103 8.472 -1.158 1.00 94.19 94 GLY A CA 1
ATOM 776 C C . GLY A 1 94 ? 9.303 8.969 0.050 1.00 94.19 94 GLY A C 1
ATOM 777 O O . GLY A 1 94 ? 9.897 9.569 0.948 1.00 94.19 94 GLY A O 1
ATOM 778 N N . ASP A 1 95 ? 7.994 8.719 0.105 1.00 96.25 95 ASP A N 1
ATOM 779 C CA . ASP A 1 95 ? 7.162 9.145 1.227 1.00 96.25 95 ASP A CA 1
ATOM 780 C C . ASP A 1 95 ? 7.415 8.312 2.487 1.00 96.25 95 ASP A C 1
ATOM 782 O O . ASP A 1 95 ? 7.720 7.118 2.441 1.00 96.25 95 ASP A O 1
ATOM 786 N N . ASN A 1 96 ? 7.209 8.948 3.638 1.00 95.25 96 ASN A N 1
ATOM 787 C CA . ASN A 1 96 ? 7.010 8.286 4.922 1.00 95.25 96 ASN A CA 1
ATOM 788 C C . ASN A 1 96 ? 5.607 8.603 5.474 1.00 95.25 96 ASN A C 1
ATOM 790 O O . ASN A 1 96 ? 4.824 9.330 4.864 1.00 95.25 96 ASN A O 1
ATOM 794 N N . ILE A 1 97 ? 5.286 8.084 6.662 1.00 94.69 97 ILE A N 1
ATOM 795 C CA . ILE A 1 97 ? 3.956 8.236 7.273 1.00 94.69 97 ILE A CA 1
ATOM 796 C C . ILE A 1 97 ? 3.510 9.704 7.447 1.00 94.69 97 ILE A C 1
ATOM 798 O O . ILE A 1 97 ? 2.314 10.001 7.420 1.00 94.69 97 ILE A O 1
ATOM 802 N N . ASN A 1 98 ? 4.454 10.644 7.569 1.00 93.44 98 ASN A N 1
ATOM 803 C CA . ASN A 1 98 ? 4.165 12.074 7.702 1.00 93.44 98 ASN A CA 1
ATOM 804 C C . ASN A 1 98 ? 3.801 12.740 6.368 1.00 93.44 98 ASN A C 1
ATOM 806 O O . ASN A 1 98 ? 3.193 13.807 6.375 1.00 93.44 98 ASN A O 1
ATOM 810 N N . ASN A 1 99 ? 4.130 12.111 5.237 1.00 93.62 99 ASN A N 1
ATOM 811 C CA . ASN A 1 99 ? 3.810 12.583 3.889 1.00 93.62 99 ASN A CA 1
ATOM 812 C C . ASN A 1 99 ? 2.417 12.133 3.410 1.00 93.62 99 ASN A C 1
ATOM 814 O O . ASN A 1 99 ? 2.109 12.257 2.230 1.00 93.62 99 ASN A O 1
ATOM 818 N N . ASN A 1 100 ? 1.570 11.613 4.306 1.00 92.38 100 ASN A N 1
ATOM 819 C CA . ASN A 1 100 ? 0.244 11.106 3.960 1.00 92.38 100 ASN A CA 1
ATOM 820 C C . ASN A 1 100 ? -0.619 12.155 3.234 1.00 92.38 100 ASN A C 1
ATOM 822 O O . ASN A 1 100 ? -1.160 13.079 3.850 1.00 92.38 100 ASN A O 1
ATOM 826 N N . CYS A 1 101 ? -0.811 11.950 1.932 1.00 89.94 101 CYS A N 1
ATOM 827 C CA . CYS A 1 101 ? -1.531 12.871 1.061 1.00 89.94 101 CYS A CA 1
ATOM 828 C C . CYS A 1 101 ? -3.056 12.807 1.246 1.00 89.94 101 CYS A C 1
ATOM 830 O O . CYS A 1 101 ? -3.747 13.756 0.881 1.00 89.94 101 CYS A O 1
ATOM 832 N N . ALA A 1 102 ? -3.587 11.757 1.885 1.00 86.00 102 ALA A N 1
ATOM 833 C CA . 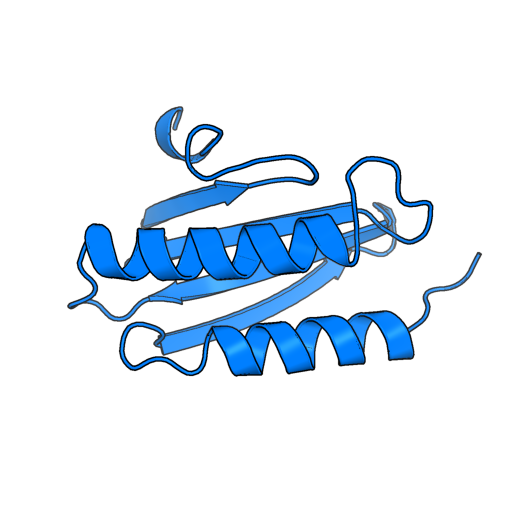ALA A 1 102 ? -5.014 11.641 2.199 1.00 86.00 102 ALA A CA 1
ATOM 834 C C . ALA A 1 102 ? -5.478 12.639 3.278 1.00 86.00 102 ALA A C 1
ATOM 836 O O . ALA A 1 102 ? -6.675 12.862 3.436 1.00 86.00 102 ALA A O 1
ATOM 837 N N . LYS A 1 103 ? -4.550 13.262 4.026 1.00 76.31 103 LYS A N 1
ATOM 838 C CA . LYS A 1 103 ? -4.871 14.306 5.019 1.00 76.31 103 LYS A CA 1
ATOM 839 C C . LYS A 1 103 ? -5.291 15.644 4.390 1.00 76.31 103 LYS A C 1
ATOM 841 O O . LYS A 1 103 ? -5.836 16.482 5.100 1.00 76.31 103 LYS A O 1
ATOM 846 N N . ASN A 1 104 ? -5.046 15.837 3.091 1.00 55.59 104 ASN A N 1
ATOM 847 C CA . ASN A 1 104 ? -5.315 17.086 2.365 1.00 55.59 104 ASN A CA 1
ATOM 848 C C . ASN A 1 104 ? -6.587 17.035 1.492 1.00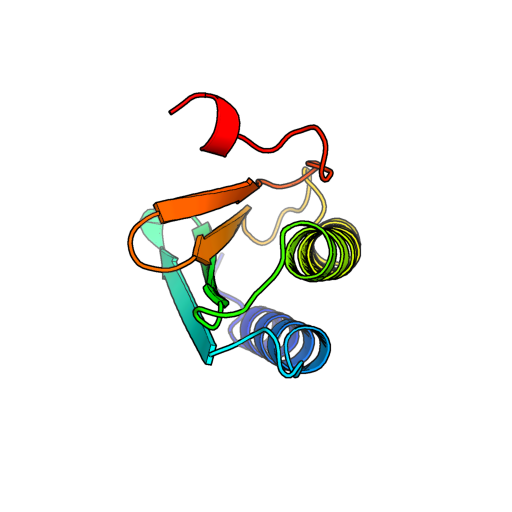 55.59 104 ASN A C 1
ATOM 850 O O . ASN A 1 104 ? -6.807 17.935 0.681 1.00 55.59 104 ASN A O 1
ATOM 854 N N . THR A 1 105 ? -7.405 15.995 1.661 1.00 46.94 105 THR A N 1
ATOM 855 C CA . THR A 1 105 ? -8.686 15.741 0.972 1.00 46.94 105 THR A CA 1
ATOM 856 C C . THR A 1 105 ? -9.796 15.517 1.980 1.00 46.94 105 THR A C 1
ATOM 858 O O . THR A 1 105 ? -10.905 16.039 1.742 1.00 46.94 105 THR A O 1
#

Mean predicted aligned error: 3.91 Å

Solvent-accessible surface area (backbone atoms only — not comparable to full-atom values): 6035 Å² total; per-residue (Å²): 133,81,85,58,64,68,58,50,52,51,51,51,55,50,49,50,62,71,55,71,42,91,48,42,66,50,77,50,77,48,75,42,77,93,74,40,31,40,39,37,37,42,35,35,32,88,83,52,48,75,66,62,53,49,55,53,48,45,56,49,37,57,49,45,39,68,79,42,35,63,84,49,89,84,56,48,52,37,44,37,32,28,48,75,96,42,62,71,35,29,44,47,59,69,46,56,82,89,57,40,54,37,80,82,112

pLDDT: mean 92.16, std 10.03, range [45.53, 98.44]

Sequence (105 aa):
MGYDDAVIERILAKVGSIANRPVVRDIEDHYAVYFDELGITINLNDEATEMEWQELAIDLLNFLNKELPKDNEHFRWLLSIRHKLRQVGLFFPGDNINNNCAKNT

Secondary structure (DSSP, 8-state):
----HHHHHHHHHHHHHHH-STTEEEEEEEEETTTTEEEEEEEEPTT--HHHHHHHHHHHHHHHHHHS-TT-SS-EEEEEEEETTEEEEEE-TT--GGG-GGGG-

Nearest PDB structures (foldseek):
  3byp-assembly1_B  TM=6.374E-01  e=5.064E-02  unclassified
  6ha2-assembly1_A-2  TM=5.770E-01  e=7.455E-02  Magnetospirillum gryphiswaldense
  5hok-assembly1_D-2  TM=5.314E-01  e=5.401E-02  Magnetospira sp. QH-2
  5ho5-assembly1_B  TM=5.565E-01  e=1.029E-01  Magnetospira sp. QH-2
  6gp6-assembly1_B  TM=5.341E-01  e=1.331E-01  Magnetospirillum gryphiswaldense MSR-1

Radius of gyration: 13.2 Å; Cα contacts (8 Å, |Δi|>4): 161; chains: 1; bounding box: 30×28×37 Å

Foldseek 3Di:
DDDDVVLVVVLVVVLCVLLPDLQFDDKDWDQDVVQQEIEIETETDQPRDPVNVLVSQQVSLVSCCVSPAPPRPRGWYWYWYDHVPATPAIDTHPDHSVNGPSVVD